Protein 4H4N (pdb70)

Foldseek 3Di:
DAWDKDKAAEQKKKKKFFAADVRDTPDIDMDGHPHNGIDMDIDGDDDDGDDMDMDIDHNDDD

B-factor: mean 15.94, std 10.26, range [7.2, 101.52]

Organism: Bacillus anthracis (NCBI:txid1392)

CATH classification: 2.60.40.3750

Radius of gyration: 12.48 Å; Cα contacts (8 Å, |Δi|>4): 137; chains: 1; bounding box: 16×37×34 Å

Sequence (62 aa):
KKPPIAFKVPPNNSKLKKVTFFGPYYNEVITNVSIINQLSTPKKCQTITRYPNYTKYETEVRSLSSSC

Structure (mmCIF, N/CA/C/O backbone):
data_4H4N
#
_entry.id   4H4N
#
_cell.length_a   26.673
_cell.length_b   40.248
_cell.length_c   52.014
_cell.angle_alpha   90.00
_cell.angle_beta   90.00
_cell.angle_gamma   90.00
#
_symmetry.space_group_name_H-M   'P 21 21 21'
#
loop_
_entity.id
_entity.type
_entity.pdbx_description
1 polymer 'hypothetical protein BA_2335'
2 non-polymer 'CHLORIDE ION'
3 non-polymer BETA-MERCAPTOETHANOL
4 non-polymer 'SULFATE ION'
5 water water
#
loop_
_atom_site.group_PDB
_atom_site.id
_atom_site.type_symbol
_atom_site.label_atom_id
_atom_site.label_alt_id
_atom_site.label_comp_id
_atom_site.label_asym_id
_atom_site.label_entity_id
_atom_site.label_seq_id
_atom_site.pdbx_PDB_ins_code
_atom_site.Cartn_x
_atom_site.Cartn_y
_atom_site.Cartn_z
_atom_site.occupancy
_atom_site.B_iso_or_equiv
_atom_site.auth_seq_id
_atom_site.auth_comp_id
_atom_site.auth_asym_id
_atom_site.auth_atom_id
_atom_site.pdbx_PDB_model_num
ATOM 1 N N . LYS A 1 6 ? -11.044 -17.498 19.201 1.00 25.91 3 LYS A N 1
ATOM 2 C CA . LYS A 1 6 ? -10.495 -16.873 17.963 1.00 25.46 3 LYS A CA 1
ATOM 3 C C . LYS A 1 6 ? -10.552 -15.356 18.053 1.00 24.29 3 LYS A C 1
ATOM 4 O O . LYS A 1 6 ? -11.482 -14.709 17.570 1.00 25.16 3 LYS A O 1
ATOM 10 N N . LYS A 1 7 ? -9.544 -14.791 18.692 1.00 22.24 4 LYS A N 1
ATOM 11 C CA . LYS A 1 7 ? -9.461 -13.359 18.837 1.00 20.54 4 LYS A CA 1
ATOM 12 C C . LYS A 1 7 ? -9.114 -12.716 17.485 1.00 18.12 4 LYS A C 1
ATOM 13 O O . LYS A 1 7 ? -8.578 -13.377 16.593 1.00 17.69 4 LYS A O 1
ATOM 19 N N A PRO A 1 8 ? -9.446 -11.429 17.318 0.60 17.06 5 PRO A N 1
ATOM 20 N N B PRO A 1 8 ? -9.392 -11.411 17.341 0.40 17.02 5 PRO A N 1
ATOM 21 C CA A PRO A 1 8 ? -9.058 -10.741 16.097 0.60 15.98 5 PRO A CA 1
ATOM 22 C CA B PRO A 1 8 ? -9.069 -10.751 16.083 0.40 15.90 5 PRO A CA 1
ATOM 23 C C A PRO A 1 8 ? -7.548 -10.784 15.879 0.60 14.19 5 PRO A C 1
ATOM 24 C C B PRO A 1 8 ? -7.566 -10.683 15.864 0.40 14.30 5 PRO A C 1
ATOM 25 O O A PRO A 1 8 ? -6.786 -10.816 16.855 0.60 14.76 5 PRO A O 1
ATOM 26 O O B PRO A 1 8 ? -6.820 -10.479 16.824 0.40 14.97 5 PRO A O 1
ATOM 33 N N . ILE A 1 9 ? -7.135 -10.865 14.618 1.00 12.49 6 ILE A N 1
ATOM 34 C CA . ILE A 1 9 ? -5.727 -10.731 14.248 1.00 11.09 6 ILE A CA 1
ATOM 35 C C . ILE A 1 9 ? -5.675 -9.438 13.438 1.00 10.50 6 ILE A C 1
ATOM 36 O O . ILE A 1 9 ? -6.449 -9.263 12.492 1.00 11.64 6 ILE A O 1
ATOM 41 N N . ALA A 1 10 ? -4.765 -8.535 13.809 1.00 10.08 7 ALA A N 1
ATOM 42 C CA . ALA A 1 10 ? -4.639 -7.232 13.167 1.00 9.95 7 ALA A CA 1
ATOM 43 C C . ALA A 1 10 ? -3.526 -7.259 12.140 1.00 9.38 7 ALA A C 1
ATOM 44 O O . ALA A 1 10 ? -2.473 -7.853 12.365 1.00 9.57 7 ALA A O 1
ATOM 46 N N . PHE A 1 11 ? -3.746 -6.530 11.049 1.00 9.81 8 PHE A N 1
ATOM 47 C CA . PHE A 1 11 ? -2.809 -6.418 9.939 1.00 10.40 8 PHE A CA 1
ATOM 48 C C . PHE A 1 11 ? -2.692 -4.983 9.461 1.00 10.61 8 PHE A C 1
ATOM 49 O O . PHE A 1 11 ? -3.672 -4.275 9.362 1.00 11.92 8 PHE A O 1
ATOM 57 N N . LYS A 1 12 ? -1.473 -4.568 9.161 1.00 10.91 9 LYS A N 1
ATOM 58 C CA . LYS A 1 12 ? -1.233 -3.258 8.573 1.00 11.03 9 LYS A CA 1
ATOM 59 C C . LYS A 1 12 ? -1.118 -3.437 7.071 1.00 10.83 9 LYS A C 1
ATOM 60 O O . LYS A 1 12 ? -0.255 -4.164 6.584 1.00 13.34 9 LYS A O 1
ATOM 66 N N . VAL A 1 13 ? -1.973 -2.771 6.329 1.00 9.53 10 VAL A N 1
ATOM 67 C CA . VAL A 1 13 ? -1.967 -2.859 4.891 1.00 9.40 10 VAL A CA 1
ATOM 68 C C . VAL A 1 13 ? -1.270 -1.614 4.361 1.00 9.18 10 VAL A C 1
ATOM 69 O O . VAL A 1 13 ? -1.701 -0.500 4.634 1.00 9.30 10 VAL A O 1
ATOM 73 N N . PRO A 1 14 ? -0.186 -1.775 3.596 1.00 9.58 11 PRO A N 1
ATOM 74 C CA . PRO A 1 14 ? 0.496 -0.588 3.094 1.00 10.10 11 PRO A CA 1
ATOM 75 C C . PRO A 1 14 ? -0.357 0.212 2.127 1.00 9.21 11 PRO A C 1
ATOM 76 O O . PRO A 1 14 ? -1.366 -0.280 1.614 1.00 9.00 11 PRO A O 1
ATOM 80 N N . PRO A 1 15 ? 0.033 1.459 1.871 1.00 9.39 12 PRO A N 1
ATOM 81 C CA . PRO A 1 15 ? -0.694 2.283 0.923 1.00 9.38 12 PRO A CA 1
ATOM 82 C C . PRO A 1 15 ? -0.869 1.641 -0.437 1.00 8.75 12 PRO A C 1
ATOM 83 O O . PRO A 1 15 ? 0.042 0.982 -0.942 1.00 8.93 12 PRO A O 1
ATOM 87 N N A ASN A 1 16 ? -2.039 1.815 -1.025 0.70 8.67 13 ASN A N 1
ATOM 88 N N B ASN A 1 16 ? -2.047 1.876 -1.020 0.30 8.87 13 ASN A N 1
ATOM 89 C CA A ASN A 1 16 ? -2.243 1.408 -2.414 0.70 9.21 13 ASN A CA 1
ATOM 90 C CA B ASN A 1 16 ? -2.428 1.421 -2.372 0.30 9.06 13 ASN A CA 1
ATOM 91 C C A ASN A 1 16 ? -1.908 -0.055 -2.635 0.70 8.60 13 ASN A C 1
ATOM 92 C C B ASN A 1 16 ? -2.015 -0.024 -2.652 0.30 8.55 13 ASN A C 1
ATOM 93 O O A ASN A 1 16 ? -1.276 -0.410 -3.634 0.70 9.32 13 ASN A O 1
ATOM 94 O O B ASN A 1 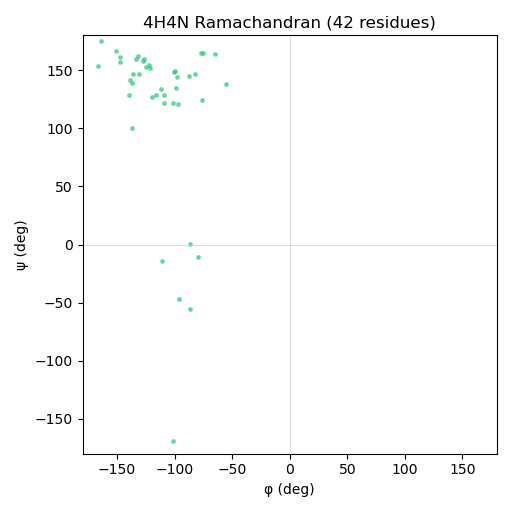16 ? -1.464 -0.329 -3.709 0.30 8.84 13 ASN A O 1
ATOM 103 N N . SER A 1 17 ? -2.354 -0.905 -1.716 1.00 8.06 14 SER A N 1
ATOM 104 C CA . SER A 1 17 ? -1.954 -2.296 -1.740 1.00 7.91 14 SER A CA 1
ATOM 105 C C . SER A 1 17 ? -3.076 -3.226 -1.318 1.00 7.67 14 SER A C 1
ATOM 106 O O . SER A 1 17 ? -4.075 -2.827 -0.720 1.00 8.62 14 SER A O 1
ATOM 109 N N . LYS A 1 18 ? -2.868 -4.497 -1.636 1.00 7.54 15 LYS A N 1
ATOM 110 C CA . LYS A 1 18 ? -3.662 -5.602 -1.148 1.00 7.88 15 LYS A CA 1
ATOM 111 C C . LYS A 1 18 ? -2.745 -6.489 -0.313 1.00 7.89 15 LYS A C 1
ATOM 112 O O . LYS A 1 18 ? -1.665 -6.867 -0.754 1.00 9.91 15 LYS A O 1
ATOM 118 N N . LEU A 1 19 ? -3.164 -6.809 0.897 1.00 7.20 16 LEU A N 1
ATOM 119 C CA . LEU A 1 19 ? -2.465 -7.750 1.748 1.00 7.53 16 LEU A CA 1
ATOM 120 C C . LEU A 1 19 ? -3.163 -9.101 1.647 1.00 7.72 16 LEU A C 1
ATOM 121 O O . LEU A 1 19 ? -4.371 -9.196 1.849 1.00 9.19 16 LEU A O 1
ATOM 126 N N A LYS A 1 20 ? -2.393 -10.137 1.337 0.60 7.84 17 LYS A N 1
ATOM 127 N N B LYS A 1 20 ? -2.401 -10.136 1.314 0.40 8.10 17 LYS A N 1
ATOM 128 C CA A LYS A 1 20 ? -2.884 -11.505 1.214 0.60 8.35 17 LYS A CA 1
ATOM 129 C CA B LYS A 1 20 ? -2.923 -11.490 1.260 0.40 8.51 17 LYS A CA 1
ATOM 130 C C A LYS A 1 20 ? -2.334 -12.313 2.376 0.60 7.87 17 LYS A C 1
ATOM 131 C C B LYS A 1 20 ? -2.341 -12.249 2.429 0.40 8.10 17 LYS A C 1
ATOM 132 O O A LYS A 1 20 ? -1.120 -12.440 2.498 0.60 8.87 17 LYS A O 1
ATOM 133 O O B LYS A 1 20 ? -1.131 -12.239 2.643 0.40 8.71 17 LYS A O 1
ATOM 144 N N . VAL A 1 21 ? -3.221 -12.872 3.195 1.00 8.03 18 VAL A N 1
ATOM 145 C CA . VAL A 1 21 ? -2.853 -13.638 4.370 1.00 8.27 18 VAL A CA 1
ATOM 146 C C . VAL A 1 21 ? -3.159 -15.106 4.077 1.00 7.99 18 VAL A C 1
ATOM 147 O O . VAL A 1 21 ? -4.288 -15.448 3.748 1.00 9.88 18 VAL A O 1
ATOM 151 N N . THR A 1 22 ? -2.145 -15.955 4.170 1.00 7.71 19 THR A N 1
ATOM 152 C CA . THR A 1 22 ? -2.302 -17.383 3.966 1.00 7.98 19 THR A CA 1
ATOM 153 C C . THR A 1 22 ? -2.153 -18.098 5.294 1.00 7.33 19 THR A C 1
ATOM 154 O O . THR A 1 22 ? -1.187 -17.883 6.016 1.00 7.90 19 THR A O 1
ATOM 158 N 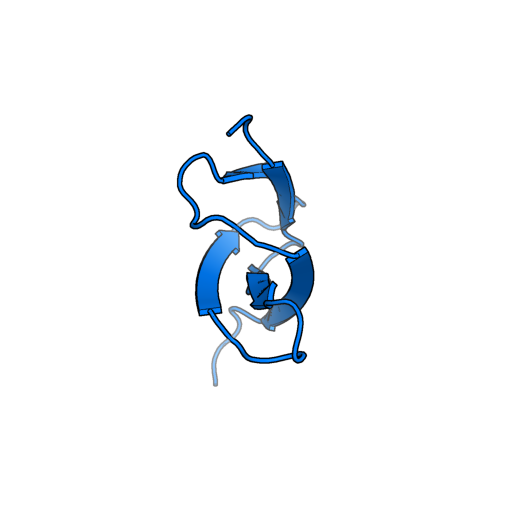N . PHE A 1 23 ? -3.122 -18.947 5.608 1.00 7.22 20 PHE A N 1
ATOM 159 C CA . PHE A 1 23 ? -3.112 -19.766 6.813 1.00 7.53 20 PHE A CA 1
ATOM 160 C C . PHE A 1 23 ? -2.635 -21.163 6.462 1.00 7.95 20 PHE A C 1
ATOM 161 O O . PHE A 1 23 ? -3.083 -21.746 5.470 1.00 9.15 20 PHE A O 1
ATOM 169 N N . PHE A 1 24 ? -1.739 -21.696 7.285 1.00 7.76 21 PHE A N 1
ATOM 170 C CA . PHE A 1 24 ? -1.101 -22.989 7.074 1.00 8.10 21 PHE A CA 1
ATOM 171 C C . PHE A 1 24 ? -1.365 -23.918 8.233 1.00 7.90 21 PHE A C 1
ATOM 172 O O . PHE A 1 24 ? -1.522 -23.492 9.373 1.00 8.54 21 PHE A O 1
ATOM 180 N N . GLY A 1 25 ? -1.363 -25.217 7.934 1.00 8.39 22 GLY A N 1
ATOM 181 C CA . GLY A 1 25 ? -1.521 -26.247 8.938 1.00 8.74 22 GLY A CA 1
ATOM 182 C C . GLY A 1 25 ? -0.206 -26.907 9.319 1.00 8.27 22 GLY A C 1
ATOM 183 O O . GLY A 1 25 ? 0.880 -26.459 8.956 1.00 8.88 22 GLY A O 1
ATOM 184 N N . PRO A 1 26 ? -0.297 -28.014 10.077 1.00 8.85 23 PRO A N 1
ATOM 185 C CA . PRO A 1 26 ? 0.902 -28.641 10.663 1.00 9.14 23 PRO A CA 1
ATOM 186 C C . PRO A 1 26 ? 1.881 -29.174 9.658 1.00 9.15 23 PRO A C 1
ATOM 187 O O . PRO A 1 26 ? 3.071 -29.250 9.938 1.00 10.02 23 PRO A O 1
ATOM 191 N N A TYR A 1 27 ? 1.374 -29.546 8.488 0.50 9.15 24 TYR A N 1
ATOM 192 N N B TYR A 1 27 ? 1.397 -29.570 8.493 0.50 9.24 24 TYR A N 1
ATOM 193 C CA A TYR A 1 27 ? 2.167 -30.126 7.423 0.50 9.72 24 TYR A CA 1
ATOM 194 C CA B TYR A 1 27 ? 2.251 -30.145 7.477 0.50 9.90 24 TYR A CA 1
ATOM 195 C C A TYR A 1 27 ? 2.514 -29.111 6.363 0.50 9.83 24 TYR A C 1
ATOM 196 C C B TYR A 1 27 ? 2.647 -29.112 6.413 0.50 9.89 24 TYR A C 1
ATOM 197 O O A TYR A 1 27 ? 2.773 -29.483 5.223 0.50 10.40 24 TYR A O 1
ATOM 198 O O B TYR A 1 27 ? 3.173 -29.465 5.368 0.50 10.60 24 TYR A O 1
ATOM 215 N N . ASN A 1 28 ? 2.451 -27.827 6.716 1.00 9.72 25 ASN A N 1
ATOM 216 C CA . ASN A 1 28 ? 2.796 -26.758 5.808 1.00 10.84 25 ASN A CA 1
ATOM 217 C C . ASN A 1 28 ? 1.816 -26.615 4.655 1.00 10.47 25 ASN A C 1
ATOM 218 O O . ASN A 1 28 ? 2.118 -25.963 3.666 1.00 11.68 25 ASN A O 1
ATOM 223 N N . GLU A 1 29 ? 0.644 -27.221 4.780 1.00 9.91 26 GLU A N 1
ATOM 224 C CA . GLU A 1 29 ? -0.379 -27.135 3.768 1.00 10.26 26 GLU A CA 1
ATOM 225 C C . GLU A 1 29 ? -1.167 -25.848 3.912 1.00 9.40 26 GLU A C 1
ATOM 226 O O . GLU A 1 29 ? -1.360 -25.354 5.019 1.00 9.70 26 GLU A O 1
ATOM 232 N N . VAL A 1 30 ? -1.620 -25.303 2.788 1.00 9.81 27 VAL A N 1
ATOM 233 C CA . VAL A 1 30 ? -2.461 -24.128 2.797 1.00 10.21 27 VAL A CA 1
ATOM 234 C C . VAL A 1 30 ? -3.873 -24.522 3.197 1.00 10.37 27 VAL A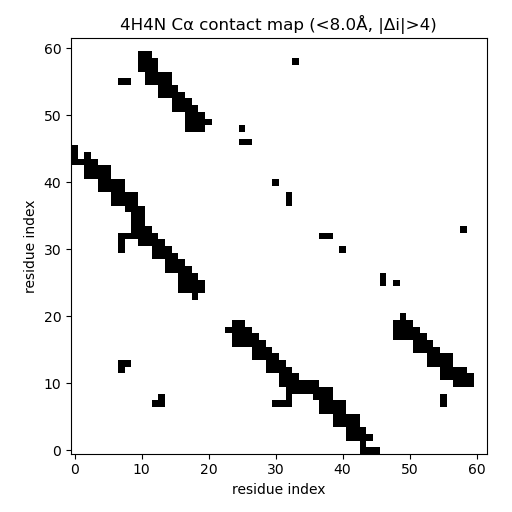 C 1
ATOM 235 O O . VAL A 1 30 ? -4.473 -25.420 2.600 1.00 12.68 27 VAL A O 1
ATOM 239 N N . ILE A 1 31 ? -4.386 -23.886 4.241 1.00 9.74 28 ILE A N 1
ATOM 240 C CA . ILE A 1 31 ? -5.756 -24.091 4.695 1.00 10.60 28 ILE A CA 1
ATOM 241 C C . ILE A 1 31 ? -6.684 -23.157 3.916 1.00 10.56 28 ILE A C 1
ATOM 242 O O . ILE A 1 31 ? -7.654 -23.602 3.3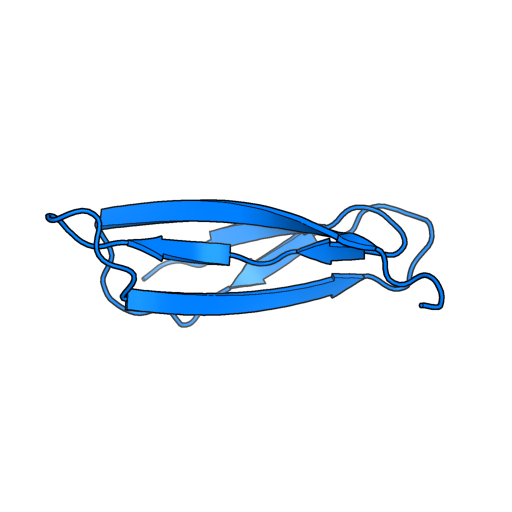17 1.00 12.30 28 ILE A O 1
ATOM 247 N N . THR A 1 32 ? -6.399 -21.858 3.952 1.00 10.29 29 THR A N 1
ATOM 248 C CA . THR A 1 32 ? -7.179 -20.877 3.216 1.00 10.44 29 THR A CA 1
ATOM 249 C C . THR A 1 32 ? -6.389 -19.595 3.134 1.00 9.86 29 THR A C 1
ATOM 250 O O . THR A 1 32 ? -5.306 -19.466 3.698 1.00 9.86 29 THR A O 1
ATOM 254 N N . ASN A 1 33 ? -6.952 -18.659 2.392 1.00 10.55 30 ASN A N 1
ATOM 255 C CA . ASN A 1 33 ? -6.402 -17.356 2.201 1.00 11.42 30 ASN A CA 1
ATOM 256 C C . ASN A 1 33 ? -7.475 -16.318 2.455 1.00 10.41 30 ASN A C 1
ATOM 257 O O . ASN A 1 33 ? -8.647 -16.545 2.168 1.00 11.70 30 ASN A O 1
ATOM 262 N N . VAL A 1 34 ? -7.066 -15.174 2.987 1.00 9.43 31 VAL A N 1
ATOM 263 C CA . VAL A 1 34 ? -7.933 -14.020 3.088 1.00 9.45 31 VAL A CA 1
ATOM 264 C C . VAL A 1 34 ? -7.154 -12.815 2.560 1.00 8.66 31 VAL A C 1
ATOM 265 O O . VAL A 1 34 ? -5.922 -12.860 2.456 1.00 10.08 31 VAL A O 1
ATOM 269 N N . SER A 1 35 ? -7.838 -11.748 2.216 1.00 7.92 32 SER A N 1
ATOM 270 C CA . SER A 1 35 ? -7.156 -10.586 1.716 1.00 8.29 32 SER A CA 1
ATOM 271 C C . SER A 1 35 ? -7.864 -9.319 2.116 1.00 7.79 32 SER A C 1
ATOM 272 O O . SER A 1 35 ? -9.051 -9.313 2.444 1.00 9.00 32 SER A O 1
ATOM 275 N N . ILE A 1 36 ? -7.097 -8.242 2.122 1.00 7.71 33 ILE A N 1
ATOM 276 C CA . ILE A 1 36 ? -7.530 -6.941 2.591 1.00 7.95 33 ILE A CA 1
ATOM 277 C C . ILE A 1 36 ? -6.985 -5.876 1.653 1.00 7.26 33 ILE A C 1
ATOM 278 O O . ILE A 1 36 ? -5.782 -5.846 1.399 1.00 8.51 33 ILE A O 1
ATOM 283 N N . ILE A 1 37 ? -7.833 -4.988 1.169 1.00 7.58 34 ILE A N 1
ATOM 284 C CA . ILE A 1 37 ? -7.374 -3.905 0.324 1.00 8.21 3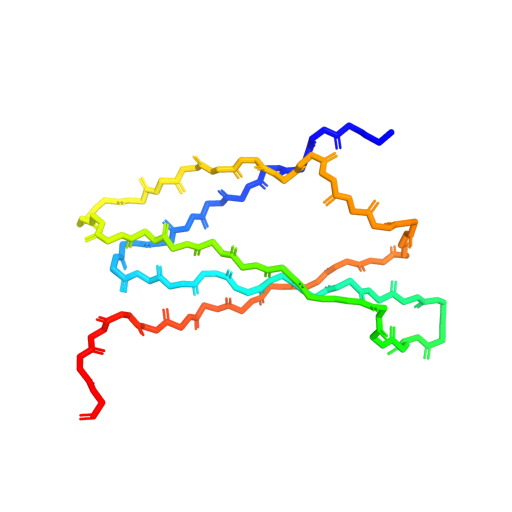4 ILE A CA 1
ATOM 285 C C . ILE A 1 37 ? -7.244 -2.591 1.083 1.00 8.05 34 ILE A C 1
ATOM 286 O O . ILE A 1 37 ? -7.989 -2.307 2.021 1.00 9.47 34 ILE A O 1
ATOM 291 N N . ASN A 1 38 ? -6.293 -1.785 0.642 1.00 8.05 35 ASN A N 1
ATOM 292 C CA . ASN A 1 38 ? -6.122 -0.430 1.119 1.00 8.28 35 ASN A CA 1
ATOM 293 C C . ASN A 1 38 ? -5.851 0.483 -0.063 1.00 8.48 35 ASN A C 1
ATOM 294 O O . ASN A 1 38 ? -4.736 0.560 -0.546 1.00 8.70 35 ASN A O 1
ATOM 299 N N . GLN A 1 39 ? -6.895 1.178 -0.502 1.00 9.20 36 GLN A N 1
ATOM 300 C CA . GLN A 1 39 ? -6.775 2.080 -1.626 1.00 9.84 36 GLN A CA 1
ATOM 301 C C . GLN A 1 39 ? -6.144 3.429 -1.237 1.00 10.04 36 GLN A C 1
ATOM 302 O O . GLN A 1 39 ? -5.869 4.240 -2.125 1.00 11.65 36 GLN A O 1
ATOM 308 N N . LEU A 1 40 ? -5.989 3.693 0.057 1.00 9.98 37 LEU A N 1
ATOM 309 C CA . LEU A 1 40 ? -5.503 4.972 0.520 1.00 10.68 37 LEU A CA 1
ATOM 310 C C . LEU A 1 40 ? -4.007 5.119 0.361 1.00 10.28 37 LEU A C 1
ATOM 311 O O . LEU A 1 40 ? -3.269 4.155 0.180 1.00 10.43 37 LEU A O 1
ATOM 316 N N . SER A 1 41 ? -3.554 6.362 0.477 1.00 11.00 38 SER A N 1
ATOM 317 C CA . SER A 1 41 ? -2.145 6.691 0.341 1.00 11.97 38 SER A CA 1
ATOM 318 C C . SER A 1 41 ? -1.369 6.564 1.641 1.00 11.47 38 SER A C 1
ATOM 319 O O . SER A 1 41 ? -0.162 6.821 1.644 1.00 12.34 38 SER A O 1
ATOM 322 N N . THR A 1 42 ? -2.054 6.160 2.711 1.00 11.58 39 THR A N 1
ATOM 323 C CA . THR A 1 42 ? -1.489 5.982 4.028 1.00 12.21 39 THR A CA 1
ATOM 324 C C . THR A 1 42 ? -1.730 4.538 4.463 1.00 11.84 39 THR A C 1
ATOM 325 O O . THR A 1 42 ? -2.678 3.906 4.002 1.00 11.94 39 THR A O 1
ATOM 329 N N . PRO A 1 43 ? -0.888 4.005 5.368 1.00 12.05 40 PRO A N 1
ATOM 330 C CA . PRO A 1 43 ? -1.117 2.636 5.844 1.00 12.00 40 PRO A CA 1
ATOM 331 C C . PRO A 1 43 ? -2.381 2.569 6.654 1.00 12.42 40 PRO A C 1
ATOM 332 O O . PRO A 1 43 ? -2.787 3.555 7.286 1.00 14.29 40 PRO A O 1
ATOM 336 N N A LYS A 1 44 ? -3.021 1.411 6.636 0.50 12.55 41 LYS A N 1
ATOM 337 N N B LYS A 1 44 ? -3.020 1.416 6.660 0.50 12.63 41 LYS A N 1
ATOM 338 C CA A LYS A 1 44 ? -4.258 1.229 7.358 0.50 13.62 41 LYS A CA 1
ATOM 339 C CA B LYS A 1 44 ? -4.202 1.279 7.465 0.50 13.73 41 LYS A CA 1
ATOM 340 C C A LYS A 1 44 ? -4.295 -0.123 8.042 0.50 12.80 41 LYS A C 1
ATOM 341 C C B LYS A 1 44 ? -4.271 -0.099 8.062 0.50 12.87 41 LYS A C 1
ATOM 342 O O A LYS A 1 44 ? -3.895 -1.122 7.467 0.50 13.95 41 LYS A O 1
ATOM 343 O O B LYS A 1 44 ? -3.888 -1.084 7.450 0.50 14.01 41 LYS A O 1
ATOM 354 N N . CYS A 1 45 ? -4.778 -0.150 9.278 1.00 12.76 42 CYS A N 1
ATOM 355 C CA . CYS A 1 45 ? -4.891 -1.379 10.035 1.00 12.88 42 CYS A CA 1
ATOM 356 C C . CYS A 1 45 ? -6.297 -1.939 9.875 1.00 12.35 42 CYS A C 1
ATOM 357 O O . CYS A 1 45 ? -7.280 -1.203 9.910 1.00 13.88 42 CYS A O 1
ATOM 360 N N . GLN A 1 46 ? -6.383 -3.253 9.699 1.00 11.90 43 GLN A N 1
ATOM 361 C CA . GLN A 1 46 ? -7.649 -3.968 9.615 1.00 12.86 43 GLN A CA 1
ATOM 362 C C . GLN A 1 46 ? -7.529 -5.253 10.397 1.00 12.37 43 GLN A C 1
ATOM 363 O O . GLN A 1 46 ? -6.484 -5.909 10.350 1.00 12.96 43 GLN A O 1
ATOM 369 N N .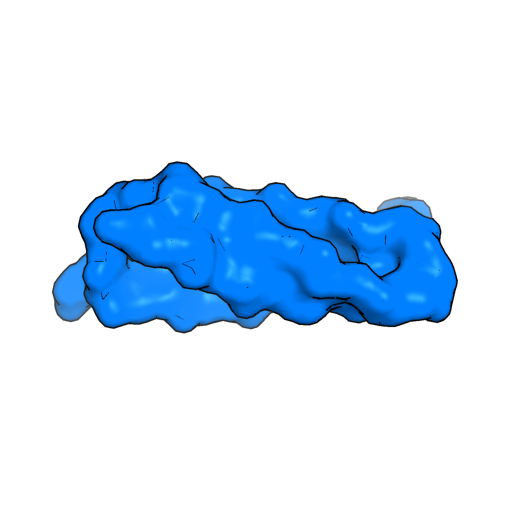 THR A 1 47 ? -8.591 -5.638 11.093 1.00 13.45 44 THR A N 1
ATOM 370 C CA . THR A 1 47 ? -8.593 -6.938 11.752 1.00 14.90 44 THR A CA 1
ATOM 371 C C . THR A 1 47 ? -9.355 -7.997 10.953 1.00 15.20 44 THR A C 1
ATOM 372 O O . THR A 1 47 ? -10.293 -7.705 10.198 1.00 16.90 44 THR A O 1
ATOM 376 N N . ILE A 1 48 ? -8.890 -9.232 11.111 1.00 15.00 45 ILE A N 1
ATOM 377 C CA . ILE A 1 48 ? -9.533 -10.430 10.576 1.00 14.80 45 ILE A CA 1
ATOM 378 C C . ILE A 1 48 ? -10.077 -11.139 11.824 1.00 14.67 45 ILE A C 1
ATOM 379 O O . ILE A 1 48 ? -9.324 -11.466 12.747 1.00 14.29 45 ILE A O 1
ATOM 384 N N . THR A 1 49 ? -11.391 -11.371 11.851 1.00 15.36 46 THR A N 1
ATOM 385 C CA . THR A 1 49 ? -12.038 -11.972 12.995 1.00 16.47 46 THR A CA 1
ATOM 386 C C . THR A 1 49 ? -12.548 -13.382 12.727 1.00 14.85 46 THR A C 1
ATOM 387 O O . THR A 1 49 ? -12.888 -14.099 13.666 1.00 17.53 46 THR A O 1
ATOM 391 N N . ARG A 1 50 ? -12.605 -13.778 11.457 1.00 12.70 47 ARG A N 1
ATOM 392 C CA . ARG A 1 50 ? -13.055 -15.107 11.073 1.00 12.02 47 ARG A CA 1
ATOM 393 C C . ARG A 1 50 ? -11.918 -15.775 10.339 1.00 11.37 47 ARG A C 1
ATOM 394 O O . ARG A 1 50 ? -11.378 -15.243 9.377 1.00 11.77 47 ARG A O 1
ATOM 402 N N . TYR A 1 51 ? -11.564 -16.954 10.800 1.00 11.63 48 TYR A N 1
ATOM 403 C CA . TYR A 1 51 ? -10.483 -17.699 10.218 1.00 12.29 48 TYR A CA 1
ATOM 404 C C . TYR A 1 51 ? -10.561 -19.109 10.761 1.00 13.03 48 TYR A C 1
ATOM 405 O O . TYR A 1 51 ? -11.045 -19.330 11.865 1.00 12.98 48 TYR A O 1
ATOM 414 N N . PRO A 1 52 ? -10.050 -20.074 10.001 1.00 14.16 49 PRO A N 1
ATOM 415 C CA . PRO A 1 52 ? -10.049 -21.439 10.482 1.00 14.73 49 PRO A CA 1
ATOM 416 C C . PRO A 1 52 ? -8.976 -21.650 11.529 1.00 14.28 49 PRO A C 1
ATOM 417 O O . PRO A 1 52 ? -8.064 -20.837 11.672 1.00 14.52 49 PRO A O 1
ATOM 421 N N . ASN A 1 53 ? -9.087 -22.746 12.259 1.00 14.88 50 ASN A N 1
ATOM 422 C CA . ASN A 1 53 ? -8.002 -23.149 13.130 1.00 14.70 50 ASN A CA 1
ATOM 423 C C . ASN A 1 53 ? -6.762 -23.255 12.249 1.00 13.66 50 ASN A C 1
ATOM 424 O O . ASN A 1 53 ? -6.841 -23.722 11.119 1.00 14.33 50 ASN A O 1
ATOM 429 N N . TYR A 1 54 ? -5.633 -22.772 12.747 1.00 12.30 51 TYR A N 1
ATOM 430 C CA . TYR A 1 54 ? -4.409 -22.690 11.950 1.00 11.40 51 TYR A CA 1
ATOM 431 C C . TYR A 1 54 ? -3.185 -22.894 12.816 1.00 10.32 51 TYR A C 1
ATOM 432 O O . TYR A 1 54 ? -3.228 -22.740 14.027 1.00 11.77 51 TYR A O 1
ATOM 441 N N . THR A 1 55 ? -2.081 -23.227 12.164 1.00 9.23 52 THR A N 1
ATOM 442 C CA . THR A 1 55 ? -0.801 -23.375 12.816 1.00 9.45 52 THR A CA 1
ATOM 443 C C . THR A 1 55 ? 0.046 -22.101 12.704 1.00 8.97 52 THR A C 1
ATOM 444 O O . THR A 1 55 ? 0.631 -21.660 13.699 1.00 10.27 52 THR A O 1
ATOM 448 N N . LYS A 1 56 ? 0.126 -21.539 11.505 1.00 9.01 53 LYS A N 1
ATOM 449 C CA . LYS A 1 56 ? 0.781 -20.242 11.337 1.00 9.33 53 LYS A CA 1
ATOM 450 C C . LYS A 1 56 ? 0.137 -19.546 10.151 1.00 8.39 53 LYS A C 1
ATOM 451 O O . LYS A 1 56 ? -0.628 -20.153 9.404 1.00 8.99 53 LYS A O 1
ATOM 457 N N . TYR A 1 57 ? 0.413 -18.250 10.024 1.00 8.02 54 TYR A N 1
ATOM 458 C CA . TYR A 1 57 ? 0.046 -17.527 8.827 1.00 7.75 54 TYR A CA 1
ATOM 459 C C . TYR A 1 57 ? 1.282 -16.831 8.279 1.00 7.72 54 TYR A C 1
ATOM 460 O O . TYR A 1 57 ? 2.259 -16.602 8.987 1.00 8.70 54 TYR A O 1
ATOM 469 N N . GLU A 1 58 ? 1.209 -16.494 7.002 1.00 7.44 55 GLU A N 1
ATOM 470 C CA . GLU A 1 58 ? 2.200 -15.635 6.354 1.00 8.01 55 GLU A CA 1
ATOM 471 C C . GLU A 1 58 ? 1.445 -14.590 5.549 1.00 8.12 55 GLU A C 1
ATOM 472 O O . GLU A 1 58 ? 0.281 -14.764 5.216 1.00 9.44 55 GLU A O 1
ATOM 478 N N . THR A 1 59 ? 2.111 -13.494 5.242 1.00 8.64 56 THR A N 1
ATOM 479 C C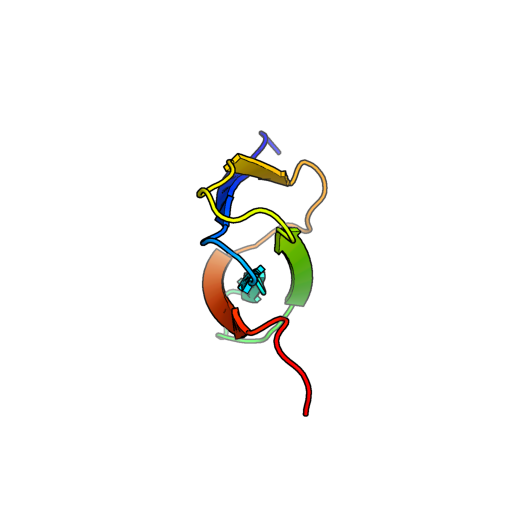A . THR A 1 59 ? 1.521 -12.411 4.494 1.00 8.95 56 THR A CA 1
ATOM 480 C C . THR A 1 59 ? 2.331 -12.061 3.262 1.00 8.37 56 THR A C 1
ATOM 481 O O . THR A 1 59 ? 3.556 -12.226 3.215 1.00 9.47 56 THR A O 1
ATOM 485 N N . GLU A 1 60 ? 1.627 -11.527 2.276 1.00 8.39 57 GLU A N 1
ATOM 486 C CA . GLU A 1 60 ? 2.185 -11.008 1.045 1.00 9.17 57 GLU A CA 1
ATOM 487 C C . GLU A 1 60 ? 1.513 -9.684 0.739 1.00 8.15 57 GLU A C 1
ATOM 488 O O . GLU A 1 60 ? 0.323 -9.527 0.961 1.00 9.91 57 GLU A O 1
ATOM 494 N N . VAL A 1 61 ? 2.262 -8.765 0.144 1.00 8.67 58 VAL A N 1
ATOM 495 C CA . VAL A 1 61 ? 1.734 -7.476 -0.293 1.00 9.17 58 VAL A CA 1
ATOM 496 C C . VAL A 1 61 ? 1.746 -7.427 -1.805 1.00 8.51 58 VAL A C 1
ATOM 497 O O . VAL A 1 61 ? 2.750 -7.773 -2.431 1.00 10.23 58 VAL A O 1
ATOM 501 N N . ARG A 1 62 ? 0.641 -6.985 -2.389 1.00 8.59 59 ARG A N 1
ATOM 502 C CA . ARG A 1 62 ? 0.561 -6.765 -3.813 1.00 8.96 59 ARG A CA 1
ATOM 503 C C . ARG A 1 62 ? 0.064 -5.346 -4.060 1.00 8.64 59 ARG A C 1
ATOM 504 O O . ARG A 1 62 ? -0.551 -4.742 -3.203 1.00 8.67 59 ARG A O 1
ATOM 512 N N . SER A 1 63 ? 0.345 -4.828 -5.245 1.00 9.24 60 SER A N 1
ATOM 513 C CA . SER A 1 63 ? 0.001 -3.474 -5.585 1.00 9.67 60 SER A CA 1
ATOM 514 C C . SER A 1 63 ? -1.399 -3.360 -6.156 1.00 10.65 60 SER A C 1
ATOM 515 O O . SER A 1 63 ? -1.855 -4.237 -6.884 1.00 12.67 60 SER A O 1
ATOM 518 N N . LEU A 1 64 ? -2.074 -2.249 -5.841 1.00 11.00 61 LEU A N 1
ATOM 519 C CA . LEU A 1 64 ? -3.369 -1.880 -6.479 1.00 13.32 61 LEU A CA 1
ATOM 520 C C . LEU A 1 64 ? -3.226 -0.932 -7.671 1.00 15.49 61 LEU A C 1
ATOM 521 O O . LEU A 1 64 ? -4.216 -0.313 -8.113 1.00 16.77 61 LEU A O 1
ATOM 526 N N A SER A 1 65 ? -2.011 -0.801 -8.193 0.50 17.13 62 SER A N 1
ATOM 527 N N B SER A 1 65 ? -2.017 -0.818 -8.203 0.50 17.19 62 SER A N 1
ATOM 528 C CA A SER A 1 65 ? -1.800 -0.015 -9.409 0.50 18.48 62 SER A CA 1
ATOM 529 C CA B SER A 1 65 ? -1.810 -0.023 -9.406 0.50 18.61 62 SER A CA 1
ATOM 530 C C A SER A 1 65 ? -2.332 -0.831 -10.586 0.50 20.20 62 SER A C 1
ATOM 531 C C B SER A 1 65 ? -2.349 -0.830 -10.585 0.50 20.28 62 SER A C 1
ATOM 532 O O A SER A 1 65 ? -2.653 -2.007 -10.429 0.50 20.35 62 SER A O 1
ATOM 533 O O B SER A 1 65 ? -2.696 -1.999 -10.429 0.50 20.44 62 SER A O 1
ATOM 538 N N . SER A 1 66 ? -2.422 -0.215 -11.761 1.00 22.10 63 SER A N 1
ATOM 539 C CA . SER A 1 66 ? -2.905 -0.913 -12.961 1.00 24.70 63 SER A CA 1
ATOM 540 C C . SER A 1 66 ? -1.969 -2.063 -13.367 1.00 26.80 63 SER A C 1
ATOM 541 O O . SER A 1 66 ? -0.779 -2.094 -12.996 1.00 27.04 63 SER A O 1
ATOM 544 N N . CYS A 1 67 ? -2.517 -3.003 -14.137 1.00 29.20 64 CYS A N 1
ATOM 545 C CA . CYS A 1 67 ? -1.756 -4.156 -14.614 1.00 30.91 64 CYS A CA 1
ATOM 546 C C . CYS A 1 67 ? -1.302 -3.976 -16.062 1.00 31.44 64 CYS A C 1
ATOM 547 O O . CYS A 1 67 ? -1.681 -3.031 -16.767 1.00 32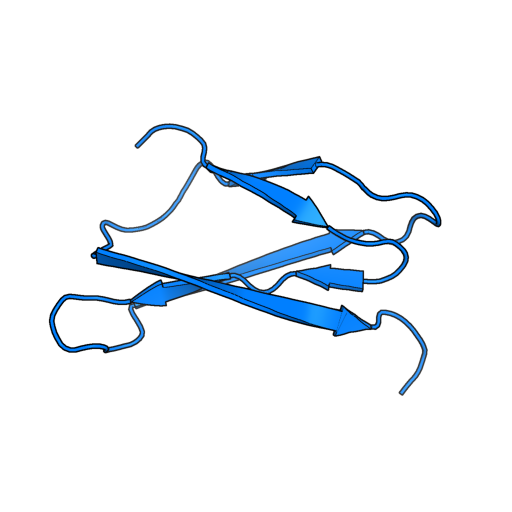.02 64 CYS A O 1
#

InterPro domains:
  IPR054380 BA_2335-like [PF22372] (4-62)

Solvent-accessible surface area: 4565 Å² total; per-residue (Å²): 152,177,82,24,61,14,148,1,43,48,71,8,66,8,74,0,19,0,33,5,99,184,108,75,83,68,49,92,38,64,18,107,4,125,78,90,64,69,83,94,87,58,23,75,207,25,41,123,81,88,90,78,82,64,79,76,115,80,71,86,117,187

Nearest PDB structures (foldseek):
  4h4n-assembly1_A  TM=1.016E+00  e=8.783E-10  Bacillus anthracis str. Ames
  3rj2-assembly1_X  TM=7.241E-01  e=2.040E-01  Singapore grouper iridovirus
  8u5b-assembly1_B  TM=6.887E-01  e=3.148E+00  Clostridium perfringens
  5e2j-assembly2_B  TM=5.329E-01  e=1.136E+00  Alicyclobacillus acidocaldarius subsp. acidocaldarius

Secondary structure (DSSP, 8-state):
---EEEEEPTTEEEEEEEE-TTS-EEEEEEEEE-SSS-EEEEE------SEEEEEEEE-S--